Protein AF-A0A0T5ZQG4-F1 (afdb_monomer)

Solvent-accessible surface area (backbone atoms only — not comparable to full-atom values): 5848 Å² total; per-residue (Å²): 141,79,79,84,79,79,84,83,73,95,68,77,78,82,48,81,92,68,57,70,88,48,69,68,53,47,51,33,40,76,69,58,39,29,45,80,50,52,72,89,71,64,77,59,54,46,72,78,55,91,57,92,42,47,36,26,41,45,48,71,52,100,84,70,50,28,41,31,42,48,44,58,46,38,92,82,79,64,48,60,55,38,71,70,50,45,59,54,60,75,72,111

pLDDT: mean 74.54, std 18.58, range [34.88, 93.19]

Radius of gyration: 16.54 Å; Cα contacts (8 Å, |Δi|>4): 124; chains: 1; bounding box: 53×30×38 Å

Sequence (92 aa):
MFAQNKGNHMDCPYNEDAMICCEEMGNAMNYEIMVKTEKYKVRDGHVLNDIETEYFIRSGEESGVFNYVGINFCPFCGKPLSRGLWFAEKKK

Secondary structure (DSSP, 8-state):
---------------TTTT--SHHHHHHHHTTSEEE--GGG--SEEE-S----SEEEEEE-TTS-EEEEE-SB-TTT--B-SHHHHHHHTT-

Structure (mmCIF, N/CA/C/O backbone):
data_AF-A0A0T5ZQG4-F1
#
_entry.id   AF-A0A0T5ZQG4-F1
#
loop_
_atom_site.group_PDB
_atom_site.id
_atom_site.type_symbol
_atom_site.label_atom_id
_atom_site.label_alt_id
_atom_site.label_comp_id
_atom_site.label_asym_id
_atom_site.label_entity_id
_atom_site.label_seq_id
_atom_site.pdbx_PDB_ins_code
_atom_site.Cartn_x
_atom_site.Cartn_y
_atom_site.Cartn_z
_atom_site.occupancy
_atom_site.B_iso_or_equiv
_atom_site.auth_seq_id
_atom_site.auth_comp_id
_atom_site.auth_asym_id
_atom_site.auth_atom_id
_atom_site.pdbx_PDB_model_num
ATOM 1 N N . MET A 1 1 ? 37.837 21.749 19.749 1.00 37.31 1 MET A N 1
ATOM 2 C CA . MET A 1 1 ? 36.564 21.562 20.475 1.00 37.31 1 MET A CA 1
ATOM 3 C C . MET A 1 1 ? 35.451 21.821 19.478 1.00 37.31 1 MET A C 1
ATOM 5 O O . MET A 1 1 ? 35.232 22.973 19.140 1.00 37.31 1 MET A O 1
ATOM 9 N N . PHE A 1 2 ? 34.840 20.774 18.925 1.00 34.88 2 PHE A N 1
ATOM 10 C CA . PHE A 1 2 ? 33.724 20.924 17.991 1.00 34.88 2 PHE A CA 1
ATOM 11 C C . PHE A 1 2 ? 32.450 20.469 18.687 1.00 34.88 2 PHE A C 1
ATOM 13 O O . PHE A 1 2 ? 32.430 19.439 19.361 1.00 34.88 2 PHE A O 1
ATOM 20 N N . ALA A 1 3 ? 31.457 21.347 18.615 1.00 40.31 3 ALA A N 1
ATOM 21 C CA . ALA A 1 3 ? 30.236 21.315 19.389 1.00 40.31 3 ALA A CA 1
ATOM 22 C C . ALA A 1 3 ? 29.452 20.015 19.171 1.00 40.31 3 ALA A C 1
ATOM 24 O O . ALA A 1 3 ? 29.338 19.502 18.060 1.00 40.31 3 ALA A O 1
ATOM 25 N N . GLN A 1 4 ? 28.905 19.507 20.270 1.00 42.84 4 GLN A N 1
ATOM 26 C CA . GLN A 1 4 ? 27.983 18.383 20.305 1.00 42.84 4 GLN A CA 1
ATOM 27 C C . GLN A 1 4 ? 26.698 18.775 19.563 1.00 42.84 4 GLN A C 1
ATOM 29 O O . GLN A 1 4 ? 25.878 19.517 20.103 1.00 42.84 4 GLN A O 1
ATOM 34 N N . ASN A 1 5 ? 26.511 18.278 18.340 1.00 42.56 5 ASN A N 1
ATOM 35 C CA . ASN A 1 5 ? 25.231 18.373 17.643 1.00 42.56 5 ASN A CA 1
ATOM 36 C C . ASN A 1 5 ? 24.275 17.337 18.253 1.00 42.56 5 ASN A C 1
ATOM 38 O O . ASN A 1 5 ? 24.241 16.176 17.851 1.00 42.56 5 ASN A O 1
ATOM 42 N N . LYS A 1 6 ? 23.527 17.754 19.279 1.00 47.75 6 LYS A N 1
ATOM 43 C CA . LYS A 1 6 ? 22.392 17.000 19.821 1.00 47.75 6 LYS A CA 1
ATOM 44 C C . LYS A 1 6 ? 21.222 17.109 18.845 1.00 47.75 6 LYS A C 1
ATOM 46 O O . LYS A 1 6 ? 20.336 17.937 19.024 1.00 47.75 6 LYS A O 1
ATOM 51 N N . GLY A 1 7 ? 21.231 16.270 17.814 1.00 37.06 7 GLY A N 1
ATOM 52 C CA . GLY A 1 7 ? 20.066 16.013 16.970 1.00 37.06 7 GLY A CA 1
ATOM 53 C C . GLY A 1 7 ? 19.045 15.150 17.711 1.00 37.06 7 GLY A C 1
ATOM 54 O O . GLY A 1 7 ? 18.828 14.006 17.340 1.00 37.06 7 GLY A O 1
ATOM 55 N N . ASN A 1 8 ? 18.458 15.680 18.785 1.00 48.50 8 ASN A N 1
ATOM 56 C CA . ASN A 1 8 ? 17.244 15.129 19.378 1.00 48.50 8 ASN A CA 1
ATOM 57 C C . ASN A 1 8 ? 16.053 15.843 18.734 1.00 48.50 8 ASN A C 1
ATOM 59 O O . ASN A 1 8 ? 15.592 16.848 19.265 1.00 48.50 8 ASN A O 1
ATOM 63 N N . HIS A 1 9 ? 15.561 15.331 17.609 1.00 40.12 9 HIS A N 1
ATOM 64 C CA . HIS A 1 9 ? 14.125 15.370 17.337 1.00 40.12 9 HIS A CA 1
ATOM 65 C C . HIS A 1 9 ? 13.772 14.256 16.362 1.00 40.12 9 HIS A C 1
ATOM 67 O O . HIS A 1 9 ? 14.019 14.311 15.160 1.00 40.12 9 HIS A O 1
ATOM 73 N N . MET A 1 10 ? 13.250 13.205 16.969 1.00 41.56 10 MET A N 1
ATOM 74 C CA . MET A 1 10 ? 12.619 12.054 16.364 1.00 41.56 10 MET A CA 1
ATOM 75 C C . MET A 1 10 ? 11.229 12.498 15.894 1.00 41.56 10 MET A C 1
ATOM 77 O O . MET A 1 10 ? 10.227 12.152 16.503 1.00 41.56 10 MET A O 1
ATOM 81 N N . ASP A 1 11 ? 11.188 13.338 14.864 1.00 39.03 11 ASP A N 1
ATOM 82 C CA . ASP A 1 11 ? 9.944 13.834 14.285 1.00 39.03 11 ASP A CA 1
ATOM 83 C C . ASP A 1 11 ? 9.804 13.263 12.883 1.00 39.03 11 ASP A C 1
ATOM 85 O O . ASP A 1 11 ? 10.240 13.844 11.889 1.00 39.03 11 ASP A O 1
ATOM 89 N N . CYS A 1 12 ? 9.173 12.095 12.798 1.00 39.22 12 CYS A N 1
ATOM 90 C CA . CYS A 1 12 ? 8.491 11.744 11.564 1.00 39.22 12 CYS A CA 1
ATOM 91 C C . CYS A 1 12 ? 7.375 12.792 11.394 1.00 39.22 12 CYS A C 1
ATOM 93 O O . CYS A 1 12 ? 6.541 12.910 12.300 1.00 39.22 12 CYS A O 1
ATOM 95 N N . PRO A 1 13 ? 7.350 13.597 10.315 1.00 43.16 13 PRO A N 1
ATOM 96 C CA . PRO A 1 13 ? 6.277 14.555 10.121 1.00 43.16 13 PRO A CA 1
ATOM 97 C C . PRO A 1 13 ? 4.986 13.750 10.003 1.00 43.16 13 PRO A C 1
ATOM 99 O O . PRO A 1 13 ? 4.819 12.960 9.073 1.00 43.16 13 PRO A O 1
ATOM 102 N N . TYR A 1 14 ? 4.083 13.912 10.969 1.00 43.72 14 TYR A N 1
ATOM 103 C CA . TYR A 1 14 ? 2.715 13.430 10.855 1.00 43.72 14 TYR A CA 1
ATOM 104 C C . TYR A 1 14 ? 2.088 14.154 9.660 1.00 43.72 14 TYR A C 1
ATOM 106 O O . TYR A 1 14 ? 1.578 15.264 9.780 1.00 43.72 14 TYR A O 1
ATOM 114 N N . ASN A 1 15 ? 2.217 13.562 8.473 1.00 50.12 15 ASN A N 1
ATOM 115 C CA . ASN A 1 15 ? 1.518 14.027 7.296 1.00 50.12 15 ASN A CA 1
ATOM 116 C C . ASN A 1 15 ? 0.079 13.528 7.421 1.00 50.12 15 ASN A C 1
ATOM 118 O O . ASN A 1 15 ? -0.210 12.341 7.229 1.00 50.12 15 ASN A O 1
ATOM 122 N N . GLU A 1 16 ? -0.807 14.443 7.797 1.00 47.75 16 GLU A N 1
ATOM 123 C CA . GLU A 1 16 ? -2.231 14.183 8.001 1.00 47.75 16 GLU A CA 1
ATOM 124 C C . GLU A 1 16 ? -2.884 13.595 6.736 1.00 47.75 16 GLU A C 1
ATOM 126 O O . GLU A 1 16 ? -3.836 12.817 6.837 1.00 47.75 16 GLU A O 1
ATOM 131 N N . ASP A 1 17 ? -2.311 13.873 5.557 1.00 51.91 17 ASP A N 1
ATOM 132 C CA . ASP A 1 17 ? -2.769 13.355 4.268 1.00 51.91 17 ASP A CA 1
ATOM 133 C C . ASP A 1 17 ? -2.384 11.889 4.023 1.00 51.91 17 ASP A C 1
ATOM 135 O O . ASP A 1 17 ? -3.023 11.224 3.207 1.00 51.91 17 ASP A O 1
ATOM 139 N N . ALA A 1 18 ? -1.394 11.336 4.732 1.00 58.69 18 ALA A N 1
ATOM 140 C CA . ALA A 1 18 ? -0.925 9.960 4.544 1.00 58.69 18 ALA A CA 1
ATOM 141 C C . ALA A 1 18 ? -1.312 8.995 5.681 1.00 58.69 18 ALA A C 1
ATOM 143 O O . ALA A 1 18 ? -1.132 7.793 5.505 1.00 58.69 18 ALA A O 1
ATOM 144 N N . MET A 1 19 ? -1.865 9.478 6.808 1.00 67.31 19 MET A N 1
ATOM 145 C CA . MET A 1 19 ? -2.140 8.703 8.042 1.00 67.31 19 MET A CA 1
ATOM 146 C C . MET A 1 19 ? -1.081 7.615 8.319 1.00 67.31 19 MET A C 1
ATOM 148 O O . MET A 1 19 ? -1.377 6.421 8.356 1.00 67.31 19 MET A O 1
ATOM 152 N N . ILE A 1 20 ? 0.175 8.032 8.491 1.00 77.75 20 ILE A N 1
ATOM 153 C CA . ILE A 1 20 ? 1.279 7.128 8.835 1.00 77.75 20 ILE A CA 1
ATOM 154 C C . ILE A 1 20 ? 1.147 6.732 10.310 1.00 77.75 20 ILE A C 1
ATOM 156 O O . ILE A 1 20 ? 1.119 7.586 11.195 1.00 77.75 20 ILE A O 1
ATOM 160 N N . CYS A 1 21 ? 1.055 5.433 10.593 1.00 81.06 21 CYS A N 1
ATOM 161 C CA . CYS A 1 21 ? 0.766 4.937 11.941 1.00 81.06 21 CYS A CA 1
ATOM 162 C C . CYS A 1 21 ? 2.003 4.494 12.754 1.00 81.06 21 CYS A C 1
ATOM 164 O O . CYS A 1 21 ? 1.873 4.263 13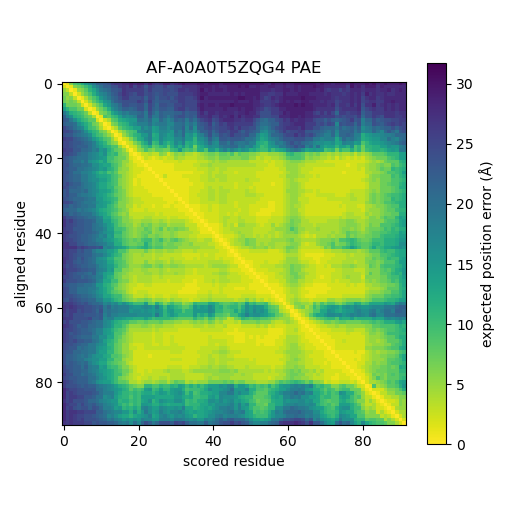.964 1.00 81.06 21 CYS A O 1
ATOM 166 N N . CYS A 1 22 ? 3.162 4.320 12.105 1.00 85.38 22 CYS A N 1
ATOM 167 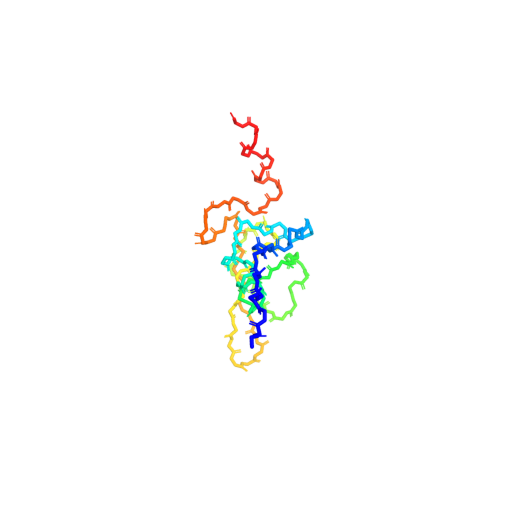C CA . CYS A 1 22 ? 4.467 4.017 12.713 1.00 85.38 22 CYS A CA 1
ATOM 168 C C . CYS A 1 22 ? 5.633 4.369 11.767 1.00 85.38 22 CYS A C 1
ATOM 170 O O . CYS A 1 22 ? 5.421 4.618 10.579 1.00 85.38 22 CYS A O 1
ATOM 172 N N . GLU A 1 23 ? 6.859 4.367 12.293 1.00 88.69 23 GLU A N 1
ATOM 173 C CA . GLU A 1 23 ? 8.077 4.723 11.553 1.00 88.69 23 GLU A CA 1
ATOM 174 C C . GLU A 1 23 ? 8.362 3.755 10.396 1.00 88.69 23 GLU A C 1
ATOM 176 O O . GLU A 1 23 ? 8.670 4.183 9.285 1.00 88.69 23 GLU A O 1
ATOM 181 N N . GLU A 1 24 ? 8.182 2.451 10.612 1.00 92.38 24 GLU A N 1
ATOM 182 C CA . GLU A 1 24 ? 8.427 1.417 9.603 1.00 92.38 24 GLU A CA 1
ATOM 183 C C . GLU A 1 24 ? 7.504 1.572 8.394 1.00 92.38 24 GLU A C 1
ATOM 185 O O . GLU A 1 24 ? 7.937 1.385 7.259 1.00 92.38 24 GLU A O 1
ATOM 190 N N . MET A 1 25 ? 6.251 1.978 8.623 1.00 89.12 25 MET A N 1
ATOM 191 C CA . MET A 1 25 ? 5.324 2.299 7.541 1.00 89.12 25 MET A CA 1
ATOM 192 C C . MET A 1 25 ? 5.797 3.525 6.761 1.00 89.12 25 MET A C 1
ATOM 194 O O . MET A 1 25 ? 5.777 3.500 5.534 1.00 89.12 25 MET A O 1
ATOM 198 N N . GLY A 1 26 ? 6.236 4.579 7.455 1.00 89.00 26 GLY A N 1
ATOM 199 C CA . GLY A 1 26 ? 6.799 5.765 6.809 1.00 89.00 26 GLY A CA 1
ATOM 200 C C . GLY A 1 26 ? 7.991 5.403 5.924 1.00 89.00 26 GLY A C 1
ATOM 201 O O . GLY A 1 26 ? 8.042 5.792 4.760 1.00 89.00 26 GLY A O 1
ATOM 202 N N . ASN A 1 27 ? 8.891 4.559 6.430 1.00 91.25 27 ASN A N 1
ATOM 203 C CA . ASN A 1 27 ? 10.018 4.037 5.663 1.00 91.25 27 ASN A CA 1
ATOM 204 C C . ASN A 1 27 ? 9.556 3.200 4.461 1.00 91.25 27 ASN A C 1
ATOM 206 O O . ASN A 1 27 ? 10.034 3.416 3.352 1.00 91.25 27 ASN A O 1
ATOM 210 N N . ALA A 1 28 ? 8.593 2.293 4.636 1.00 90.94 28 ALA A N 1
ATOM 211 C CA . ALA A 1 28 ? 8.049 1.491 3.540 1.00 90.94 28 ALA A CA 1
ATOM 212 C C . ALA A 1 28 ? 7.393 2.349 2.446 1.00 90.94 28 ALA A C 1
ATOM 214 O O . ALA A 1 28 ? 7.510 2.023 1.266 1.00 90.94 28 ALA A O 1
ATOM 215 N N . MET A 1 29 ? 6.740 3.455 2.815 1.00 89.62 29 MET A N 1
ATOM 216 C CA . MET A 1 29 ? 6.209 4.421 1.851 1.00 89.62 29 MET A CA 1
ATOM 217 C C . MET A 1 29 ? 7.321 5.195 1.139 1.00 89.62 29 MET A C 1
ATOM 219 O O . MET A 1 29 ? 7.257 5.364 -0.075 1.00 89.62 29 MET A O 1
ATOM 223 N N . ASN A 1 30 ? 8.370 5.600 1.861 1.00 89.00 30 ASN A N 1
ATOM 224 C CA . ASN A 1 30 ? 9.534 6.273 1.275 1.00 89.00 30 ASN A CA 1
ATOM 225 C C . ASN A 1 30 ? 10.274 5.393 0.255 1.00 89.00 30 ASN A C 1
ATOM 227 O O . ASN A 1 30 ? 10.807 5.908 -0.722 1.00 89.00 30 ASN A O 1
ATOM 231 N N . TYR A 1 31 ? 10.293 4.074 0.467 1.00 88.94 31 TYR A N 1
ATOM 232 C CA . TYR A 1 31 ? 10.863 3.098 -0.467 1.00 88.94 31 TYR A CA 1
ATOM 233 C C . TYR A 1 31 ? 9.869 2.602 -1.53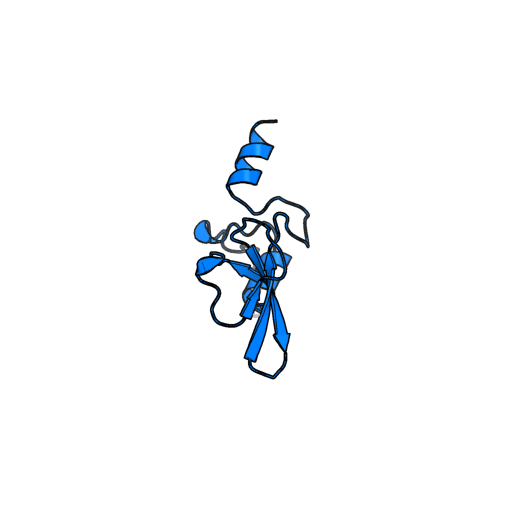0 1.00 88.94 31 TYR A C 1
ATOM 235 O O . TYR A 1 31 ? 10.169 1.643 -2.234 1.00 88.94 31 TYR A O 1
ATOM 243 N N . GLU A 1 32 ? 8.680 3.207 -1.629 1.00 87.19 32 GLU A N 1
ATOM 244 C CA . GLU A 1 32 ? 7.603 2.816 -2.554 1.00 87.19 32 GLU A CA 1
ATOM 245 C C . GLU A 1 32 ? 7.131 1.352 -2.425 1.00 87.19 32 GLU A C 1
ATOM 247 O O . GLU A 1 32 ? 6.450 0.829 -3.309 1.00 87.19 32 GLU A O 1
ATOM 252 N N . ILE A 1 33 ? 7.444 0.693 -1.305 1.00 90.75 33 ILE A N 1
ATOM 253 C CA . ILE A 1 33 ? 6.942 -0.646 -0.956 1.00 90.75 33 ILE A CA 1
ATOM 254 C C . ILE A 1 33 ? 5.455 -0.556 -0.600 1.00 90.75 33 ILE A C 1
ATOM 256 O O . ILE A 1 33 ? 4.671 -1.460 -0.887 1.00 90.75 33 ILE A O 1
ATOM 260 N N . MET A 1 34 ? 5.054 0.549 0.030 1.00 91.31 34 MET A N 1
ATOM 261 C CA . MET A 1 34 ? 3.662 0.872 0.316 1.00 91.31 34 MET A CA 1
ATOM 262 C C . MET A 1 34 ? 3.265 2.169 -0.372 1.00 91.31 34 MET A C 1
ATOM 264 O O . MET A 1 34 ? 4.009 3.144 -0.357 1.00 91.31 34 MET A O 1
ATOM 268 N N . VAL A 1 35 ? 2.060 2.208 -0.929 1.00 89.94 35 VAL A N 1
ATOM 269 C CA . VAL A 1 35 ? 1.523 3.398 -1.587 1.00 89.94 35 VAL A CA 1
ATOM 270 C C . VAL A 1 35 ? 0.132 3.720 -1.068 1.00 89.94 35 VAL A C 1
ATOM 272 O O . VAL A 1 35 ? -0.666 2.822 -0.783 1.00 89.94 35 VAL A O 1
ATOM 275 N N . LYS A 1 36 ? -0.160 5.019 -0.965 1.00 88.56 36 LYS A N 1
ATOM 276 C CA . LYS A 1 36 ? -1.511 5.513 -0.722 1.00 88.56 36 LYS A CA 1
ATOM 277 C C . LYS A 1 36 ? -2.115 5.985 -2.043 1.00 88.56 36 LYS A C 1
ATOM 279 O O . LYS A 1 36 ? -1.632 6.952 -2.626 1.00 88.56 36 LYS A O 1
ATOM 284 N N . THR A 1 37 ? -3.145 5.306 -2.532 1.00 86.44 37 THR A N 1
ATOM 285 C CA . THR A 1 37 ? -3.847 5.663 -3.772 1.00 86.44 37 THR A CA 1
ATOM 286 C C . THR A 1 37 ? -5.267 5.111 -3.758 1.00 86.44 37 THR A C 1
ATOM 288 O O . THR A 1 37 ? -5.567 4.178 -3.025 1.00 86.44 37 THR A O 1
ATOM 291 N N . GLU A 1 38 ? -6.160 5.667 -4.569 1.00 83.38 38 GLU A N 1
ATOM 292 C CA . GLU A 1 38 ? -7.511 5.122 -4.720 1.00 83.38 38 GLU A CA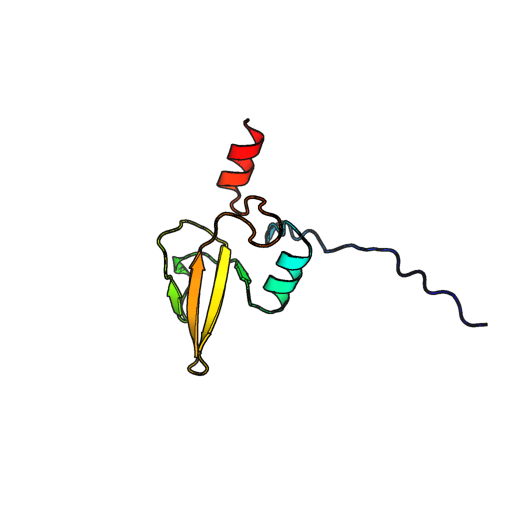 1
ATOM 293 C C . GLU A 1 38 ? -7.489 3.962 -5.723 1.00 83.38 38 GLU A C 1
ATOM 295 O O . GLU A 1 38 ? -6.796 4.041 -6.739 1.00 83.38 38 GLU A O 1
ATOM 300 N N . LYS A 1 39 ? -8.274 2.899 -5.485 1.00 81.75 39 LYS A N 1
ATOM 301 C CA . LYS A 1 39 ? -8.280 1.683 -6.331 1.00 81.75 39 LYS A CA 1
ATOM 302 C C . LYS A 1 39 ? -8.430 2.002 -7.827 1.00 81.75 39 LYS A C 1
ATOM 304 O O . LYS A 1 39 ? -7.743 1.416 -8.653 1.00 81.75 39 LYS A O 1
ATOM 309 N N . TYR A 1 40 ? -9.276 2.972 -8.184 1.00 80.94 40 TYR A N 1
ATOM 310 C CA . TYR A 1 40 ? -9.512 3.371 -9.580 1.00 80.94 40 TYR A CA 1
ATOM 311 C C . TYR A 1 40 ? -8.384 4.215 -10.207 1.00 80.94 40 TYR A C 1
ATOM 313 O O . TYR A 1 40 ? -8.400 4.468 -11.413 1.00 80.94 40 TYR A O 1
ATOM 321 N N . LYS A 1 41 ? -7.423 4.690 -9.407 1.00 84.81 41 LYS A N 1
ATOM 322 C CA . LYS A 1 41 ? -6.240 5.432 -9.871 1.00 84.81 41 LYS A CA 1
ATOM 323 C C . LYS A 1 41 ? -5.049 4.515 -10.158 1.00 84.81 41 LYS A C 1
ATOM 325 O O . LYS A 1 41 ? -4.085 4.983 -10.759 1.00 84.81 41 LYS A O 1
ATOM 330 N N . VAL A 1 42 ? -5.110 3.238 -9.776 1.00 84.88 42 VAL A N 1
ATOM 331 C CA . VAL A 1 42 ? -4.092 2.237 -10.125 1.00 84.88 42 VAL A CA 1
ATOM 332 C C . VAL A 1 42 ? -4.143 1.990 -11.635 1.00 84.88 42 VAL A C 1
ATOM 334 O O . VAL A 1 42 ? -5.152 1.521 -12.157 1.00 84.88 42 VAL A O 1
ATOM 337 N N . ARG A 1 43 ? -3.073 2.362 -12.351 1.00 80.88 43 ARG A N 1
ATOM 338 C CA . ARG A 1 43 ? -2.986 2.269 -13.825 1.00 80.88 43 ARG A CA 1
ATOM 339 C C . ARG A 1 43 ? -1.820 1.425 -14.323 1.00 80.88 43 ARG A C 1
ATOM 341 O O . ARG A 1 43 ? -1.832 0.998 -15.470 1.00 80.88 43 ARG A O 1
ATOM 348 N N . ASP A 1 44 ? -0.823 1.210 -13.480 1.00 84.38 44 ASP A N 1
ATOM 349 C CA . ASP A 1 44 ? 0.445 0.552 -13.786 1.00 84.38 44 ASP A CA 1
ATOM 350 C C . ASP A 1 44 ? 0.489 -0.890 -13.253 1.00 84.38 44 ASP A C 1
ATOM 352 O O . ASP A 1 44 ? 1.562 -1.429 -12.986 1.00 84.38 44 ASP A O 1
ATOM 356 N N . GLY A 1 45 ? -0.670 -1.531 -13.058 1.00 86.62 45 GLY A N 1
ATOM 357 C CA . GLY A 1 45 ? -0.690 -2.845 -12.434 1.00 86.62 45 GLY A CA 1
ATOM 358 C C . GLY A 1 45 ? -2.049 -3.479 -12.174 1.00 86.62 45 GLY A C 1
ATOM 359 O O . GLY A 1 45 ? -3.093 -2.997 -12.615 1.00 86.62 45 GLY A O 1
ATOM 360 N N . HIS A 1 46 ? -2.006 -4.573 -11.415 1.00 88.88 46 HIS A N 1
ATOM 361 C CA . HIS A 1 46 ? -3.163 -5.366 -11.015 1.00 88.88 46 HIS A CA 1
ATOM 362 C C . HIS A 1 46 ? -3.403 -5.272 -9.513 1.00 88.88 46 HIS A C 1
ATOM 364 O O . HIS A 1 46 ? -2.487 -5.448 -8.711 1.00 88.88 46 HIS A O 1
ATOM 370 N N . VAL A 1 47 ? -4.657 -5.047 -9.127 1.00 90.62 47 VAL A N 1
ATOM 371 C CA . VAL A 1 47 ? -5.078 -5.161 -7.730 1.00 90.62 47 VAL A CA 1
ATOM 372 C C . VAL A 1 47 ? -5.470 -6.611 -7.468 1.00 90.62 47 VAL A C 1
ATOM 374 O O . VAL A 1 47 ? -6.369 -7.135 -8.119 1.00 90.62 47 VAL A O 1
ATOM 377 N N . LEU A 1 48 ? -4.784 -7.259 -6.529 1.00 91.69 48 LEU A N 1
ATOM 378 C CA . LEU A 1 48 ? -4.921 -8.696 -6.279 1.00 91.69 48 LEU A CA 1
ATOM 379 C C . LEU A 1 48 ? -6.073 -9.054 -5.331 1.00 91.69 48 LEU A C 1
ATOM 381 O O . LEU A 1 48 ? -6.372 -10.232 -5.152 1.00 91.69 48 LEU A O 1
ATOM 385 N N . ASN A 1 49 ? -6.705 -8.066 -4.693 1.00 90.38 49 ASN A N 1
ATOM 386 C CA . ASN A 1 49 ? -7.806 -8.290 -3.763 1.00 90.38 49 ASN A CA 1
ATOM 387 C C . ASN A 1 49 ? -8.914 -7.229 -3.860 1.00 90.38 49 ASN A C 1
ATOM 389 O O . ASN A 1 49 ? -8.741 -6.131 -4.389 1.00 90.38 49 ASN A O 1
ATOM 393 N N . ASP A 1 50 ? -10.075 -7.559 -3.298 1.00 87.19 50 ASP A N 1
ATOM 394 C CA . ASP A 1 50 ? -11.257 -6.689 -3.294 1.00 87.19 50 ASP A CA 1
ATOM 395 C C . ASP A 1 50 ? -11.430 -5.903 -1.993 1.00 87.19 50 ASP A C 1
ATOM 397 O O . ASP A 1 50 ? -12.541 -5.576 -1.584 1.00 87.19 50 ASP A O 1
ATOM 401 N N . ILE A 1 51 ? -10.317 -5.562 -1.341 1.00 85.94 51 ILE A N 1
ATOM 402 C CA . ILE A 1 51 ? -10.347 -4.708 -0.156 1.00 85.94 51 ILE A CA 1
ATOM 403 C C . ILE A 1 51 ? -10.569 -3.256 -0.590 1.00 85.94 51 ILE A C 1
ATOM 405 O O . ILE A 1 51 ? -9.794 -2.697 -1.365 1.00 85.94 51 ILE A O 1
ATOM 409 N N . GLU A 1 52 ? -11.630 -2.642 -0.069 1.00 84.44 52 GLU A N 1
ATOM 410 C CA . GLU A 1 52 ? -11.897 -1.215 -0.233 1.00 84.44 52 GLU A CA 1
ATOM 411 C C . GLU A 1 52 ? -11.004 -0.418 0.724 1.00 84.44 52 GLU A C 1
ATOM 413 O O . GLU A 1 52 ? -11.279 -0.286 1.917 1.00 84.44 52 GLU A O 1
ATOM 418 N N . THR A 1 53 ? -9.875 0.053 0.203 1.00 85.81 53 THR A N 1
ATOM 419 C CA . THR A 1 53 ? -8.856 0.775 0.965 1.00 85.81 53 THR A CA 1
ATOM 420 C C . THR A 1 53 ? -8.135 1.783 0.080 1.00 85.81 53 THR A C 1
ATOM 422 O O . THR A 1 53 ? -8.170 1.710 -1.149 1.00 85.81 53 THR A O 1
ATOM 425 N N . GLU A 1 54 ? -7.459 2.714 0.739 1.00 87.50 54 GLU A N 1
ATOM 426 C CA . GLU A 1 54 ? -6.548 3.672 0.123 1.00 87.50 54 GLU A CA 1
ATOM 427 C C . GLU A 1 54 ? -5.083 3.227 0.241 1.00 87.50 54 GLU A C 1
ATOM 429 O O . GLU A 1 54 ? -4.207 3.900 -0.286 1.00 87.50 54 GLU A O 1
ATOM 434 N N . TYR A 1 55 ? -4.790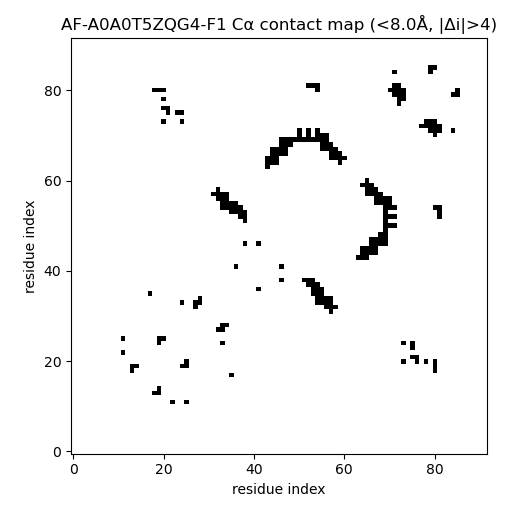 2.124 0.942 1.00 89.75 55 TYR A N 1
ATOM 435 C CA . TYR A 1 55 ? -3.427 1.669 1.227 1.00 89.75 55 TYR A CA 1
ATOM 436 C C . TYR A 1 55 ? -3.127 0.347 0.538 1.00 89.75 55 TYR A C 1
ATOM 438 O O . TYR A 1 55 ? -3.823 -0.646 0.755 1.00 89.75 55 TYR A O 1
ATOM 446 N N . PHE A 1 56 ? -2.047 0.323 -0.238 1.00 91.62 56 PHE A N 1
ATOM 447 C CA . PHE A 1 56 ? -1.620 -0.848 -0.991 1.00 91.62 56 PHE A CA 1
ATOM 448 C C . PHE A 1 56 ? -0.154 -1.169 -0.718 1.00 91.62 56 PHE A C 1
ATOM 450 O O . PHE A 1 56 ? 0.685 -0.273 -0.646 1.00 91.62 56 PHE A O 1
ATOM 457 N N . ILE A 1 57 ? 0.160 -2.457 -0.615 1.00 92.81 57 ILE A N 1
ATOM 458 C CA . ILE A 1 57 ? 1.525 -2.960 -0.767 1.00 92.81 57 ILE A CA 1
ATOM 459 C C . ILE A 1 57 ? 1.766 -3.134 -2.265 1.00 92.81 57 ILE A C 1
ATOM 461 O O . ILE A 1 57 ? 0.980 -3.803 -2.940 1.00 92.81 57 ILE A O 1
ATOM 465 N N . ARG A 1 58 ? 2.829 -2.514 -2.772 1.00 91.25 58 ARG A N 1
ATOM 466 C CA . ARG A 1 58 ? 3.238 -2.544 -4.175 1.00 91.25 58 ARG A CA 1
ATOM 467 C C . ARG A 1 58 ? 4.416 -3.502 -4.326 1.00 91.25 58 ARG A C 1
ATOM 469 O O . ARG A 1 58 ? 5.401 -3.409 -3.601 1.00 91.25 58 ARG A O 1
ATOM 476 N N . SER A 1 59 ? 4.319 -4.423 -5.275 1.00 88.75 59 SER A N 1
ATOM 477 C CA . SER A 1 59 ? 5.396 -5.349 -5.632 1.00 88.75 59 SER A CA 1
ATOM 478 C C . SER A 1 59 ? 5.526 -5.381 -7.148 1.00 88.75 59 SER A C 1
ATOM 480 O O . SER A 1 59 ? 4.534 -5.593 -7.836 1.00 88.75 59 SER A O 1
ATOM 482 N N . GLY A 1 60 ? 6.713 -5.103 -7.677 1.00 80.94 60 GLY A N 1
ATOM 483 C CA . GLY A 1 60 ? 6.957 -5.058 -9.120 1.00 80.94 60 GLY A CA 1
ATOM 484 C C . GLY A 1 60 ? 7.728 -6.269 -9.621 1.00 80.94 60 GLY A C 1
ATOM 485 O O . GLY A 1 60 ? 8.569 -6.807 -8.903 1.00 80.94 60 GLY A O 1
ATOM 486 N N . GLU A 1 61 ? 7.481 -6.640 -10.874 1.00 66.12 61 GLU A N 1
ATOM 487 C CA . GLU A 1 61 ? 8.457 -7.366 -11.691 1.00 66.12 61 GLU A CA 1
ATOM 488 C C . GLU A 1 61 ? 9.259 -6.368 -12.544 1.00 66.12 61 GLU A C 1
ATOM 490 O O . GLU A 1 61 ? 8.797 -5.259 -12.824 1.00 66.12 61 GLU A O 1
ATOM 495 N N . GLU A 1 62 ? 10.459 -6.756 -12.992 1.00 67.50 62 GLU A N 1
ATOM 496 C CA . GLU A 1 62 ? 11.365 -5.926 -13.818 1.00 67.50 62 GLU A CA 1
ATOM 497 C C . GLU A 1 62 ? 10.716 -5.376 -15.110 1.00 67.50 62 GLU A C 1
ATOM 499 O O . GLU A 1 62 ? 11.240 -4.455 -15.732 1.00 67.50 62 GLU A O 1
ATOM 504 N N . SER A 1 63 ? 9.556 -5.909 -15.504 1.00 75.25 63 SER A N 1
ATOM 505 C CA . SER A 1 63 ? 8.776 -5.546 -16.690 1.00 75.25 63 SER A CA 1
ATOM 506 C C . SER A 1 63 ? 7.970 -4.242 -16.568 1.00 75.25 63 SER A C 1
ATOM 508 O O . SER A 1 63 ? 7.385 -3.803 -17.559 1.00 75.25 63 SER A O 1
ATOM 510 N N . GLY A 1 64 ? 7.924 -3.609 -15.388 1.00 75.31 64 GLY A N 1
ATOM 511 C CA . GLY A 1 64 ? 7.187 -2.356 -15.165 1.00 75.31 64 GLY A CA 1
ATOM 512 C C . GLY A 1 64 ? 5.684 -2.535 -14.919 1.00 75.31 64 GLY A C 1
ATOM 513 O O . GLY A 1 64 ? 4.951 -1.548 -14.870 1.00 75.31 64 GLY A O 1
ATOM 514 N N . VAL A 1 65 ? 5.231 -3.779 -14.745 1.00 83.75 65 VAL A N 1
ATOM 515 C CA . VAL A 1 65 ? 3.885 -4.114 -14.265 1.00 83.75 65 VAL A CA 1
ATOM 516 C C . VAL A 1 65 ? 3.962 -4.411 -12.771 1.00 83.75 65 VAL A C 1
ATOM 518 O O . VAL A 1 65 ? 4.760 -5.242 -12.331 1.00 83.75 65 VAL A O 1
ATOM 521 N N . PHE A 1 66 ? 3.125 -3.734 -11.988 1.00 89.75 66 PHE A N 1
ATOM 522 C CA . PHE A 1 66 ? 3.093 -3.881 -10.536 1.00 89.75 66 PHE A CA 1
ATOM 523 C C . PHE A 1 66 ? 1.873 -4.673 -10.064 1.00 89.75 66 PHE A C 1
ATOM 525 O O . PHE A 1 66 ? 0.786 -4.625 -10.635 1.00 89.75 66 PHE A O 1
ATOM 532 N N . ASN A 1 67 ? 2.047 -5.388 -8.965 1.00 91.69 67 ASN A N 1
ATOM 533 C CA . ASN A 1 67 ? 0.984 -6.001 -8.196 1.00 91.69 67 ASN A CA 1
ATOM 534 C C . ASN A 1 67 ? 0.694 -5.139 -6.972 1.00 91.69 67 ASN A C 1
ATOM 536 O O . ASN A 1 67 ? 1.607 -4.707 -6.266 1.00 91.69 67 ASN A O 1
ATOM 540 N N . TYR A 1 68 ? -0.589 -4.927 -6.715 1.00 93.19 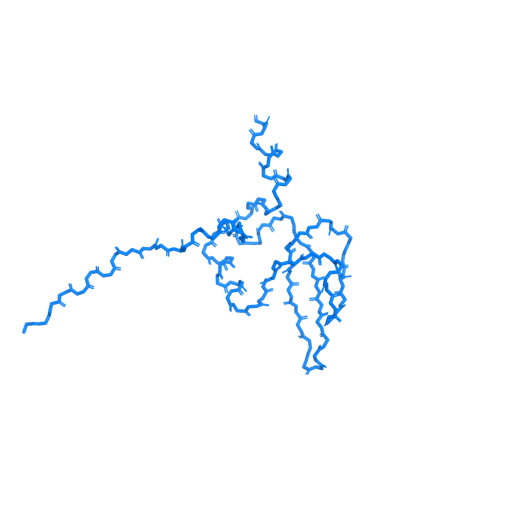68 TYR A N 1
ATOM 541 C CA . TYR A 1 68 ? -1.092 -4.129 -5.611 1.00 93.19 68 TYR A CA 1
ATOM 542 C C . TYR A 1 68 ? -1.956 -4.995 -4.702 1.00 93.19 68 TYR A C 1
ATOM 544 O O . TYR A 1 68 ? -2.957 -5.569 -5.132 1.00 93.19 68 TYR A O 1
ATOM 552 N N . VAL A 1 69 ? -1.594 -5.066 -3.426 1.00 93.00 69 VAL A N 1
ATOM 553 C CA . VAL A 1 69 ? -2.380 -5.759 -2.398 1.00 93.00 69 VAL A CA 1
ATOM 554 C C . VAL A 1 69 ? -2.940 -4.717 -1.446 1.00 93.00 69 VAL A C 1
ATOM 556 O O . VAL A 1 69 ? -2.185 -4.095 -0.701 1.00 93.00 69 VAL A O 1
ATOM 559 N N . GLY A 1 70 ? -4.257 -4.511 -1.475 1.00 91.88 70 GLY A N 1
ATOM 560 C CA . GLY A 1 70 ? -4.928 -3.592 -0.560 1.00 91.88 70 GLY A CA 1
ATOM 561 C C . GLY A 1 70 ? -4.846 -4.099 0.877 1.00 91.88 70 GLY A C 1
ATOM 562 O O . GLY A 1 70 ? -5.022 -5.294 1.117 1.00 91.88 70 GLY A O 1
ATOM 563 N N . ILE A 1 71 ? -4.589 -3.210 1.835 1.00 90.19 71 ILE A N 1
ATOM 564 C CA . ILE A 1 71 ? -4.534 -3.527 3.266 1.00 90.19 71 ILE A CA 1
ATOM 565 C C . ILE A 1 71 ? -5.376 -2.558 4.100 1.00 90.19 71 ILE A C 1
ATOM 567 O O . ILE A 1 71 ? -5.500 -1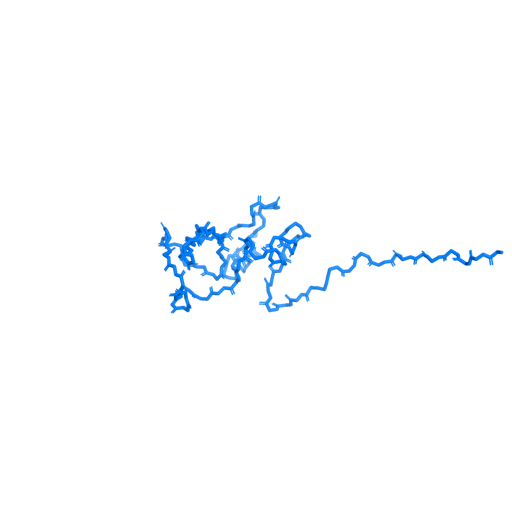.375 3.793 1.00 90.19 71 ILE A O 1
ATOM 571 N N . ASN A 1 72 ? -5.951 -3.077 5.184 1.00 88.06 72 ASN A N 1
ATOM 572 C CA . ASN A 1 72 ? -6.763 -2.314 6.141 1.00 88.06 72 ASN A CA 1
ATOM 573 C C . ASN A 1 72 ? -6.013 -1.978 7.435 1.00 88.06 72 ASN A C 1
ATOM 575 O O . ASN A 1 72 ? -6.370 -1.027 8.131 1.00 88.06 72 ASN A O 1
ATOM 579 N N . PHE A 1 73 ? -4.975 -2.751 7.741 1.00 87.81 73 PHE A N 1
ATOM 580 C CA . PHE A 1 73 ? -4.144 -2.612 8.928 1.00 87.81 73 PHE A CA 1
ATOM 581 C C . PHE A 1 73 ? -2.685 -2.492 8.512 1.00 87.81 73 PHE A C 1
ATOM 583 O O . PHE A 1 73 ? -2.269 -3.044 7.492 1.00 87.81 73 PHE A O 1
ATOM 590 N N . CYS A 1 74 ? -1.909 -1.783 9.321 1.00 88.25 74 CYS A N 1
ATOM 591 C CA . CYS A 1 74 ? -0.478 -1.679 9.127 1.00 88.25 74 CYS A CA 1
ATOM 592 C C . CYS A 1 74 ? 0.197 -3.031 9.382 1.00 88.25 74 CYS A C 1
ATOM 594 O O . CYS A 1 74 ? 0.028 -3.582 10.473 1.00 88.25 74 CYS A O 1
ATOM 596 N N . PRO A 1 75 ? 1.013 -3.546 8.445 1.00 90.06 75 PRO A N 1
ATOM 597 C CA . PRO A 1 75 ? 1.710 -4.816 8.630 1.00 90.06 75 PRO A CA 1
ATOM 598 C C . PRO A 1 75 ? 2.819 -4.738 9.690 1.00 90.06 75 PRO A C 1
ATOM 600 O O . PRO A 1 75 ? 3.283 -5.772 10.157 1.00 90.06 75 PRO A O 1
ATOM 603 N N . PHE A 1 76 ? 3.236 -3.530 10.084 1.00 90.69 76 PHE A N 1
ATOM 604 C CA . PHE A 1 76 ? 4.322 -3.317 11.041 1.00 90.69 76 PHE A CA 1
ATOM 605 C C . PHE A 1 76 ? 3.829 -3.179 12.486 1.00 90.69 76 PHE A C 1
ATOM 607 O O . PHE A 1 76 ? 4.389 -3.793 13.386 1.00 90.69 76 PHE A O 1
ATOM 614 N N . CYS A 1 77 ? 2.773 -2.392 12.723 1.00 87.50 77 CYS A N 1
ATOM 615 C CA . CYS A 1 77 ? 2.285 -2.104 14.079 1.00 87.50 77 CYS A CA 1
ATOM 616 C C . CYS A 1 77 ? 0.836 -2.544 14.345 1.00 87.50 77 CYS A C 1
ATOM 618 O O . CYS A 1 77 ? 0.332 -2.337 15.447 1.00 87.50 77 CYS A O 1
ATOM 620 N N . GLY A 1 78 ? 0.144 -3.106 13.349 1.00 85.62 78 GLY A N 1
ATOM 621 C CA . GLY A 1 78 ? -1.215 -3.642 13.482 1.00 85.62 78 GLY A CA 1
ATOM 622 C C . GLY A 1 78 ? -2.337 -2.605 13.597 1.00 85.62 78 GLY A C 1
ATOM 623 O O . GLY A 1 78 ? -3.501 -2.990 13.635 1.00 85.62 78 GLY A O 1
ATOM 624 N N . LYS A 1 79 ? -2.032 -1.301 13.634 1.00 84.06 79 LYS A N 1
ATOM 625 C CA . LYS A 1 79 ? -3.050 -0.238 13.712 1.00 84.06 79 LYS A CA 1
ATOM 626 C C . LYS A 1 79 ? -3.879 -0.156 12.423 1.00 84.06 79 LYS A C 1
ATOM 628 O O . LYS A 1 79 ? -3.321 -0.375 11.342 1.00 84.06 79 LYS A O 1
ATOM 633 N N . PRO A 1 80 ? -5.173 0.198 12.493 1.00 83.06 80 PRO A N 1
ATOM 634 C CA . PRO A 1 80 ? -5.978 0.404 11.295 1.00 83.06 80 PRO A CA 1
ATOM 635 C C . PRO A 1 80 ? -5.503 1.635 10.518 1.00 83.06 80 PRO A C 1
ATOM 637 O O . PRO A 1 80 ? -5.190 2.675 11.101 1.00 83.06 80 PRO A O 1
ATOM 640 N N . LEU A 1 81 ? -5.474 1.507 9.192 1.00 78.06 81 LEU A N 1
ATOM 641 C CA . LEU A 1 81 ? -5.028 2.554 8.269 1.00 78.06 81 LEU A CA 1
ATOM 642 C C . LEU A 1 81 ? -6.189 3.336 7.657 1.00 78.06 81 LEU A C 1
ATOM 644 O O . LEU A 1 81 ? -6.060 4.530 7.398 1.00 78.06 81 LEU A O 1
ATOM 648 N N . SER A 1 82 ? -7.335 2.689 7.423 1.00 66.25 82 SER A N 1
ATOM 649 C CA . SER A 1 82 ? -8.462 3.387 6.809 1.00 66.25 82 SER A CA 1
ATOM 650 C C . SER A 1 82 ? -9.118 4.334 7.811 1.00 66.25 82 SER A C 1
ATOM 652 O O . SER A 1 82 ? -9.372 3.989 8.969 1.00 66.25 82 SER A O 1
ATOM 654 N N . ARG A 1 83 ? -9.440 5.546 7.350 1.00 60.69 83 ARG A N 1
ATOM 655 C CA . ARG A 1 83 ? -10.119 6.564 8.165 1.00 60.69 83 ARG A CA 1
ATOM 656 C C . ARG A 1 83 ? -11.442 6.027 8.727 1.00 60.69 83 ARG A C 1
ATOM 658 O O . ARG A 1 83 ? -11.779 6.287 9.879 1.00 60.69 83 ARG A O 1
ATOM 665 N N . GLY A 1 84 ? -12.148 5.215 7.933 1.00 61.66 84 GLY A N 1
ATOM 666 C CA . GLY A 1 84 ? -13.368 4.510 8.333 1.00 61.66 84 GLY A CA 1
ATOM 667 C C . GLY A 1 84 ? -13.159 3.505 9.472 1.00 61.66 84 GLY A C 1
ATOM 668 O O . GLY A 1 84 ? -13.944 3.505 10.420 1.00 61.66 84 GLY A O 1
ATOM 669 N N . LEU A 1 85 ? -12.084 2.705 9.440 1.00 62.31 85 LEU A N 1
ATOM 670 C CA . LEU A 1 85 ? -11.753 1.771 10.525 1.00 62.31 85 LEU A CA 1
ATOM 671 C C . LEU A 1 85 ? -11.250 2.499 11.774 1.00 62.31 85 LEU A C 1
ATOM 673 O O . LEU A 1 85 ? -11.647 2.144 12.879 1.00 62.31 85 LEU A O 1
ATOM 677 N N . TRP A 1 86 ? -10.464 3.565 11.617 1.00 57.09 86 TRP A N 1
ATOM 678 C CA . TRP A 1 86 ? -10.006 4.391 12.738 1.00 57.09 86 TRP A CA 1
ATOM 679 C C . TRP A 1 86 ? -11.176 5.025 13.508 1.00 57.09 86 TRP A C 1
ATOM 681 O O . TRP A 1 86 ? -11.206 5.017 14.741 1.0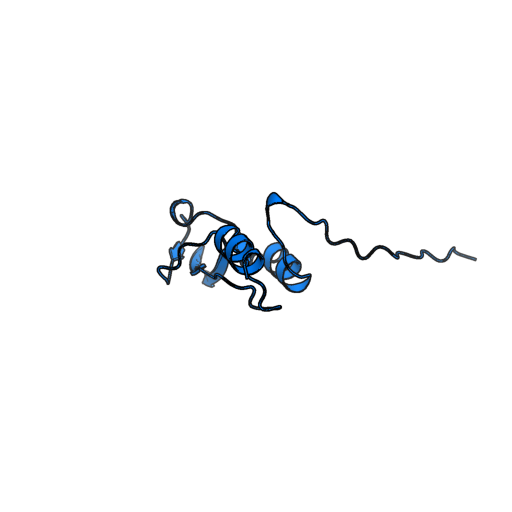0 57.09 86 TRP A O 1
ATOM 691 N N . PHE A 1 87 ? -12.183 5.544 12.794 1.00 57.56 87 PHE A N 1
ATOM 692 C CA . PHE A 1 87 ? -13.406 6.053 13.421 1.00 57.56 87 PHE A CA 1
ATOM 693 C C . PHE A 1 87 ? -14.273 4.949 14.037 1.00 57.56 87 PHE A C 1
ATOM 695 O O . PHE A 1 87 ? -14.979 5.222 15.006 1.00 57.56 87 PHE A O 1
ATOM 702 N N . ALA A 1 88 ? -14.241 3.727 13.501 1.00 59.16 88 ALA A N 1
ATOM 703 C CA . ALA A 1 88 ? -14.947 2.587 14.078 1.00 59.16 88 ALA A CA 1
ATOM 704 C C . ALA A 1 88 ? -14.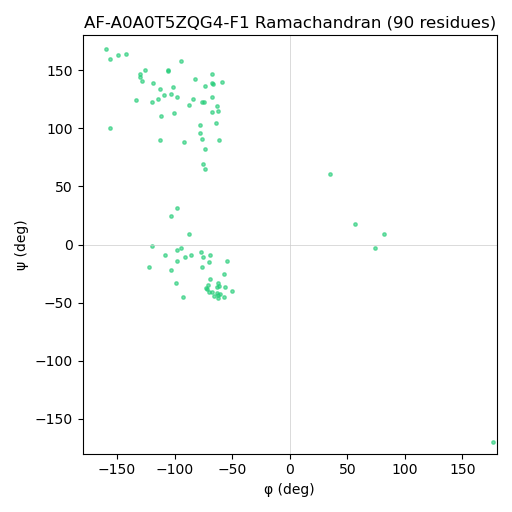273 2.072 15.364 1.00 59.16 88 ALA A C 1
ATOM 706 O O . ALA A 1 88 ? -14.976 1.724 16.310 1.00 59.16 88 ALA A O 1
ATOM 707 N N . GLU A 1 89 ? -12.937 2.079 15.438 1.00 58.25 89 GLU A N 1
ATOM 708 C CA . GLU A 1 89 ? -12.197 1.690 16.646 1.00 58.25 89 GLU A CA 1
ATOM 709 C C . GLU A 1 89 ? -12.389 2.678 17.797 1.00 58.25 89 GLU A C 1
ATOM 711 O O . GLU A 1 89 ? -12.614 2.255 18.924 1.00 58.25 89 GLU A O 1
ATOM 716 N N . LYS A 1 90 ? -12.393 3.989 17.524 1.00 56.34 90 LYS A N 1
ATOM 717 C CA . LYS A 1 90 ? -12.613 5.019 18.558 1.00 56.34 90 LYS A CA 1
ATOM 718 C C . LYS A 1 90 ? -14.034 5.064 19.136 1.00 56.34 90 LYS A C 1
ATOM 720 O O . LYS A 1 90 ? -14.274 5.821 20.071 1.00 56.34 90 LYS A O 1
ATOM 725 N N . LYS A 1 91 ? -14.984 4.329 18.550 1.00 53.47 91 LYS A N 1
ATOM 726 C CA . LYS A 1 91 ? -16.375 4.238 19.026 1.00 53.47 91 LYS A CA 1
ATOM 727 C C . LYS A 1 91 ? -16.630 3.035 19.941 1.00 53.47 91 LYS A C 1
ATOM 729 O O . LYS A 1 91 ? -17.760 2.893 20.404 1.00 53.47 91 LYS A O 1
ATOM 734 N N . LYS A 1 92 ? -15.634 2.173 20.162 1.00 48.16 92 LYS A N 1
ATOM 735 C CA . LYS A 1 92 ? -15.672 1.136 21.202 1.00 48.16 92 LYS A CA 1
ATOM 736 C C . LYS A 1 92 ? -15.111 1.683 22.506 1.00 48.16 92 LYS A C 1
ATOM 738 O O . LYS A 1 92 ? -15.643 1.264 23.553 1.00 48.16 92 LYS A O 1
#

Foldseek 3Di:
DDDDPPPPDPDPDCPVVQQDPDPVSVVCVVVVQKFFAAPVPPDQEDEPDDDRHRIWGWDDDPVRYIYTYDDQADPPPRHGRHPVVVVVVVVD

Mean predicted aligned error: 10.76 Å